Protein AF-A6K4F8-F1 (afdb_monomer_lite)

pLDDT: mean 91.88, std 10.64, range [38.88, 98.56]

Structure (mmCIF, N/CA/C/O backbone):
data_AF-A6K4F8-F1
#
_entry.id   AF-A6K4F8-F1
#
loop_
_atom_site.group_PDB
_atom_site.id
_atom_site.type_symbol
_atom_site.label_atom_id
_atom_site.label_alt_id
_atom_site.label_comp_id
_atom_site.label_asym_id
_atom_site.label_entity_id
_atom_site.label_seq_id
_atom_site.pdbx_PDB_ins_code
_atom_site.Cartn_x
_atom_site.Cartn_y
_atom_site.Cartn_z
_atom_site.occupancy
_atom_site.B_iso_or_equiv
_atom_site.auth_seq_id
_atom_site.auth_comp_id
_atom_site.auth_asym_id
_atom_site.auth_atom_id
_atom_site.pdbx_PDB_model_num
ATOM 1 N N . MET A 1 1 ? 25.444 -24.300 -3.207 1.00 47.41 1 MET A N 1
ATOM 2 C CA . MET A 1 1 ? 24.548 -23.193 -2.817 1.00 47.41 1 MET A CA 1
ATOM 3 C C . MET A 1 1 ? 23.176 -23.814 -2.631 1.00 47.41 1 MET A C 1
ATOM 5 O O . MET A 1 1 ? 22.747 -24.453 -3.584 1.00 47.41 1 MET A O 1
ATOM 9 N N . PRO A 1 2 ? 22.539 -23.754 -1.451 1.00 52.16 2 PRO A N 1
ATOM 10 C CA . PRO A 1 2 ? 21.135 -24.146 -1.362 1.00 52.16 2 PRO A CA 1
ATOM 11 C C . PRO A 1 2 ? 20.326 -23.243 -2.304 1.00 52.16 2 PRO A C 1
ATOM 13 O O . PRO A 1 2 ? 20.585 -22.038 -2.358 1.00 52.16 2 PRO A O 1
ATOM 16 N N . SER A 1 3 ? 19.427 -23.829 -3.097 1.00 57.91 3 SER A N 1
ATOM 17 C CA . SER A 1 3 ? 18.429 -23.082 -3.860 1.00 57.91 3 SER A CA 1
ATOM 18 C C . SER A 1 3 ? 17.669 -22.209 -2.866 1.00 57.91 3 SER A C 1
ATOM 20 O O . SER A 1 3 ? 17.127 -22.703 -1.879 1.00 57.91 3 SER A O 1
ATOM 22 N N . ALA A 1 4 ? 17.689 -20.893 -3.060 1.00 63.44 4 ALA A N 1
ATOM 23 C CA . ALA A 1 4 ? 16.809 -20.015 -2.308 1.00 63.44 4 ALA A CA 1
ATOM 24 C C . ALA A 1 4 ? 15.395 -20.209 -2.871 1.00 63.44 4 ALA A C 1
ATOM 26 O O . ALA A 1 4 ? 14.977 -19.487 -3.769 1.00 63.44 4 ALA A O 1
ATOM 27 N N . GLU A 1 5 ? 14.702 -21.248 -2.411 1.00 72.12 5 GLU A N 1
ATOM 28 C CA . GLU A 1 5 ? 13.301 -21.487 -2.758 1.00 72.12 5 GLU A CA 1
ATOM 29 C C . GLU A 1 5 ? 12.441 -20.387 -2.128 1.00 72.12 5 GLU A C 1
ATOM 31 O O . GLU A 1 5 ? 12.591 -20.055 -0.943 1.00 72.12 5 GLU A O 1
ATOM 36 N N . GLY A 1 6 ? 11.580 -19.775 -2.943 1.00 85.69 6 GLY A N 1
ATOM 37 C CA . GLY A 1 6 ? 10.678 -18.711 -2.509 1.00 85.69 6 GLY A CA 1
ATOM 38 C C . GLY A 1 6 ? 9.569 -19.247 -1.602 1.00 85.69 6 GLY A C 1
ATOM 39 O O . GLY A 1 6 ? 9.198 -20.410 -1.684 1.00 85.69 6 GLY A O 1
ATOM 40 N N . GLU A 1 7 ? 8.999 -18.401 -0.742 1.00 94.75 7 GLU A N 1
ATOM 41 C CA . GLU A 1 7 ? 7.993 -18.840 0.244 1.00 94.75 7 GLU A CA 1
ATOM 42 C C . GLU A 1 7 ? 6.735 -19.473 -0.384 1.00 94.75 7 GLU A C 1
ATOM 44 O O . GLU A 1 7 ? 6.163 -20.390 0.201 1.00 94.75 7 GLU A O 1
ATOM 49 N N . PHE A 1 8 ? 6.329 -19.035 -1.583 1.00 95.00 8 PHE A N 1
ATOM 50 C CA . PHE A 1 8 ? 5.209 -19.639 -2.318 1.00 95.00 8 PHE A CA 1
ATOM 51 C C . PHE A 1 8 ? 5.538 -21.010 -2.926 1.00 95.00 8 PHE A C 1
ATOM 53 O O . PHE A 1 8 ? 4.638 -21.825 -3.065 1.00 95.00 8 PHE A O 1
ATOM 60 N N . ASP A 1 9 ? 6.804 -21.270 -3.258 1.00 95.00 9 ASP A N 1
ATOM 61 C CA . ASP A 1 9 ? 7.260 -22.532 -3.868 1.00 95.00 9 ASP A CA 1
ATOM 62 C C . ASP A 1 9 ? 7.276 -23.688 -2.852 1.00 95.00 9 ASP A C 1
ATOM 64 O O . ASP A 1 9 ? 7.204 -24.856 -3.211 1.00 95.00 9 ASP A O 1
ATOM 68 N N . LYS A 1 10 ? 7.327 -23.348 -1.558 1.00 94.50 10 LYS A N 1
ATOM 69 C CA . LYS A 1 10 ? 7.349 -24.298 -0.435 1.00 94.50 10 LYS A CA 1
ATOM 70 C C . LYS A 1 10 ? 5.963 -24.751 0.02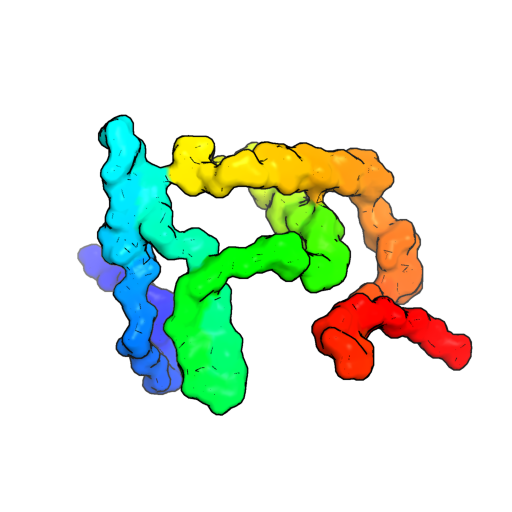5 1.00 94.50 10 LYS A C 1
ATOM 72 O O . LYS A 1 10 ? 5.875 -25.481 1.010 1.00 94.50 10 LYS A O 1
ATOM 77 N N . GLN A 1 11 ? 4.894 -24.230 -0.571 1.00 95.56 11 GLN A N 1
ATOM 78 C CA . GLN A 1 11 ? 3.541 -24.546 -0.124 1.00 95.56 11 GLN A CA 1
ATOM 79 C C . GLN A 1 11 ? 3.135 -25.937 -0.619 1.00 95.56 11 GLN A C 1
ATOM 81 O O . GLN A 1 11 ? 3.454 -26.312 -1.742 1.00 95.56 11 GLN A O 1
ATOM 86 N N . ASP A 1 12 ? 2.415 -26.685 0.219 1.00 97.06 12 ASP A N 1
ATOM 87 C CA . ASP A 1 12 ? 1.877 -28.001 -0.158 1.00 97.06 12 ASP A CA 1
ATOM 88 C C . ASP A 1 12 ? 0.713 -27.883 -1.164 1.00 97.06 12 ASP A C 1
ATOM 90 O O . ASP A 1 12 ? 0.406 -28.835 -1.879 1.00 97.06 12 ASP A O 1
ATOM 94 N N . ASP A 1 13 ? 0.051 -26.721 -1.203 1.00 97.94 13 ASP A N 1
ATOM 95 C CA . ASP A 1 13 ? -1.023 -26.408 -2.145 1.00 97.94 13 ASP A CA 1
ATOM 96 C C . ASP A 1 13 ? -0.475 -25.995 -3.522 1.00 97.94 13 ASP A C 1
ATOM 98 O O . ASP A 1 13 ? 0.513 -25.265 -3.626 1.00 97.94 13 ASP A O 1
ATOM 102 N N . ASP A 1 14 ? -1.189 -26.361 -4.592 1.00 96.81 14 ASP A N 1
ATOM 103 C CA . ASP A 1 14 ? -0.874 -25.912 -5.952 1.00 96.81 14 ASP A CA 1
ATOM 104 C C . ASP A 1 14 ? -1.176 -24.410 -6.122 1.00 96.81 14 ASP A C 1
ATOM 106 O O . ASP A 1 14 ? -2.326 -23.986 -6.282 1.00 96.81 14 ASP A O 1
ATOM 110 N N . ILE A 1 15 ? -0.127 -23.582 -6.127 1.00 97.12 15 ILE A N 1
ATOM 111 C CA . ILE A 1 15 ? -0.231 -22.132 -6.334 1.00 97.12 15 ILE A CA 1
ATOM 112 C C . ILE A 1 15 ? 0.214 -21.773 -7.752 1.00 97.12 15 ILE A C 1
ATOM 114 O O . ILE A 1 15 ? 1.394 -21.799 -8.098 1.00 97.12 15 ILE A O 1
ATOM 118 N N . HIS A 1 16 ? -0.742 -21.372 -8.588 1.00 97.19 16 HIS A N 1
ATOM 119 C CA . HIS A 1 16 ? -0.464 -20.976 -9.966 1.00 97.19 16 HIS A CA 1
ATOM 120 C C . HIS A 1 16 ? -0.055 -19.501 -10.064 1.00 97.19 16 HIS A C 1
ATOM 122 O O . HIS A 1 16 ? -0.836 -18.596 -9.758 1.00 97.19 16 HIS A O 1
ATOM 128 N N . LEU A 1 17 ? 1.150 -19.241 -10.570 1.00 96.69 17 LEU A N 1
ATOM 129 C CA . LEU A 1 17 ? 1.591 -17.889 -10.906 1.00 96.69 17 LEU A CA 1
ATOM 130 C C . LEU A 1 17 ? 0.879 -17.390 -12.175 1.00 96.69 17 LEU A C 1
ATOM 132 O O . LEU A 1 17 ? 1.195 -17.819 -13.282 1.00 96.69 17 LEU A O 1
ATOM 136 N N . VAL A 1 18 ? -0.067 -16.460 -12.015 1.00 97.75 18 VAL A N 1
ATOM 137 C CA . VAL A 1 18 ? -0.852 -15.883 -13.130 1.00 97.75 18 VAL A CA 1
ATOM 138 C C . VAL A 1 18 ? -0.311 -14.527 -13.597 1.00 97.75 18 VAL A C 1
ATOM 140 O O . VAL A 1 18 ? -0.449 -14.160 -14.761 1.00 97.75 18 VAL A O 1
ATOM 143 N N . THR A 1 19 ? 0.302 -13.742 -12.710 1.00 97.38 19 THR A N 1
ATOM 144 C CA . THR A 1 19 ? 0.815 -12.405 -13.042 1.00 97.38 19 THR A CA 1
ATOM 145 C C . THR A 1 19 ? 2.122 -12.145 -12.307 1.00 97.38 19 THR A C 1
ATOM 147 O O . THR A 1 19 ? 2.162 -12.196 -11.081 1.00 97.38 19 THR A O 1
ATOM 150 N N . LEU A 1 20 ? 3.175 -11.825 -13.064 1.00 97.75 20 LEU A N 1
ATOM 151 C CA . LEU A 1 20 ? 4.484 -11.426 -12.553 1.00 97.75 20 LEU A CA 1
ATOM 152 C C . LEU A 1 20 ? 4.919 -10.130 -13.251 1.00 97.75 20 LEU A C 1
ATOM 154 O O . LEU A 1 20 ? 5.274 -10.136 -14.425 1.00 97.75 20 LEU A O 1
ATOM 158 N N . CYS A 1 21 ? 4.851 -9.011 -12.533 1.00 97.88 21 CYS A N 1
ATOM 159 C CA . CYS A 1 21 ? 5.309 -7.697 -12.992 1.00 97.88 21 CYS A CA 1
ATOM 160 C C . CYS A 1 21 ? 5.906 -6.959 -11.789 1.00 97.88 21 CYS A C 1
ATOM 162 O O . CYS A 1 21 ? 5.282 -6.095 -11.177 1.00 97.88 21 CYS A O 1
ATOM 164 N N . VAL A 1 22 ? 7.092 -7.406 -11.389 1.00 97.44 22 VAL A N 1
ATOM 165 C CA . VAL A 1 22 ? 7.860 -6.905 -10.242 1.00 97.44 22 VAL A CA 1
ATOM 166 C C . VAL A 1 22 ? 9.291 -6.612 -10.692 1.00 97.44 22 VAL A C 1
ATOM 168 O O . VAL A 1 22 ? 9.669 -7.015 -11.791 1.00 97.44 22 VAL A O 1
ATOM 171 N N . THR A 1 23 ? 10.056 -5.898 -9.859 1.00 96.94 23 THR A N 1
ATOM 172 C CA . THR A 1 23 ? 11.484 -5.597 -10.095 1.00 96.94 23 THR A CA 1
ATOM 173 C C . THR A 1 23 ? 11.746 -5.082 -11.516 1.00 96.94 23 THR A C 1
ATOM 175 O O . THR A 1 23 ? 11.112 -4.105 -11.911 1.00 96.94 23 THR A O 1
ATOM 178 N N . GLU A 1 24 ? 12.627 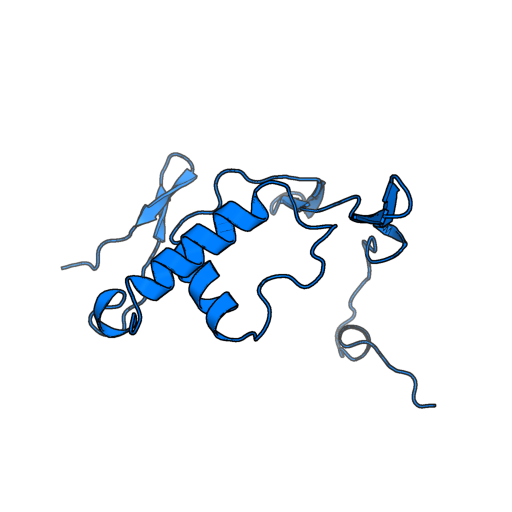-5.715 -12.290 1.00 97.69 24 GLU A N 1
ATOM 179 C CA . GLU A 1 24 ? 13.006 -5.311 -13.644 1.00 97.69 24 GLU A CA 1
ATOM 180 C C . GLU A 1 24 ? 11.828 -5.287 -14.627 1.00 97.69 24 GLU A C 1
ATOM 182 O O . GLU A 1 24 ? 11.803 -4.474 -15.546 1.00 97.69 24 GLU A O 1
ATOM 187 N N . LEU A 1 25 ? 10.805 -6.124 -14.416 1.00 98.25 25 LEU A N 1
ATOM 188 C CA . LEU A 1 25 ? 9.598 -6.130 -15.251 1.00 98.25 25 LEU A CA 1
ATOM 189 C C . LEU A 1 25 ? 8.677 -4.937 -14.957 1.00 98.25 25 LEU A C 1
ATOM 191 O O . LEU A 1 25 ? 7.753 -4.671 -15.726 1.00 98.25 25 LEU A O 1
ATOM 195 N N . ASN A 1 26 ? 8.892 -4.250 -13.834 1.00 98.50 26 ASN A N 1
ATOM 196 C CA . ASN A 1 26 ? 8.161 -3.055 -13.425 1.00 98.50 26 ASN A CA 1
ATOM 197 C C . ASN A 1 26 ? 9.070 -1.817 -13.376 1.00 98.50 26 ASN A C 1
ATOM 199 O O . ASN A 1 26 ? 8.711 -0.847 -12.718 1.00 98.50 26 ASN A O 1
ATOM 203 N N . ASP A 1 27 ? 10.224 -1.835 -14.038 1.00 98.38 27 ASP A N 1
ATOM 204 C CA . ASP A 1 27 ? 11.195 -0.743 -14.004 1.00 98.38 27 ASP A CA 1
ATOM 205 C C . ASP A 1 27 ? 11.108 0.153 -15.247 1.00 98.38 27 ASP A C 1
ATOM 207 O O . ASP A 1 27 ? 10.918 -0.317 -16.369 1.00 98.38 27 ASP A O 1
ATOM 211 N N . ARG A 1 28 ? 11.254 1.462 -15.044 1.00 98.06 28 ARG A N 1
ATOM 212 C CA . ARG A 1 28 ? 11.547 2.430 -16.103 1.00 98.06 28 ARG A CA 1
ATOM 213 C C . ARG A 1 28 ? 12.703 3.318 -15.676 1.00 98.06 28 ARG A C 1
ATOM 215 O O . ARG A 1 28 ? 12.793 3.703 -14.512 1.00 98.06 28 ARG A O 1
ATOM 222 N N . GLU A 1 29 ? 13.495 3.736 -16.649 1.00 97.88 29 GLU A N 1
ATOM 223 C CA . GLU A 1 29 ? 14.589 4.673 -16.440 1.00 97.88 29 GLU A CA 1
ATOM 224 C C . GLU A 1 29 ? 14.220 6.065 -16.971 1.00 97.88 29 GLU A C 1
ATOM 226 O O . GLU A 1 29 ? 13.707 6.212 -18.083 1.00 97.88 29 GLU A O 1
ATOM 231 N N . GLU A 1 30 ? 14.484 7.096 -16.174 1.00 96.88 30 GLU A N 1
ATOM 232 C CA . GLU A 1 30 ? 14.354 8.500 -16.554 1.00 96.88 30 GLU A CA 1
ATOM 233 C C . GLU A 1 30 ? 15.535 9.289 -15.976 1.00 96.88 30 GLU A C 1
ATOM 235 O O . GLU A 1 30 ? 15.716 9.356 -14.761 1.00 96.88 30 GLU A O 1
ATOM 240 N N . ASN A 1 31 ? 16.344 9.903 -16.846 1.00 96.12 31 ASN A N 1
ATOM 241 C CA . ASN A 1 31 ? 17.557 10.638 -16.462 1.00 96.12 31 ASN A CA 1
ATOM 242 C C . ASN A 1 31 ? 18.486 9.816 -15.543 1.00 96.12 31 ASN A C 1
ATOM 244 O O . ASN A 1 31 ? 18.849 10.294 -14.469 1.00 96.12 31 ASN A O 1
ATOM 248 N N . GLU A 1 32 ? 18.803 8.574 -15.932 1.00 95.56 32 GLU A N 1
ATOM 249 C CA . GLU A 1 32 ? 19.641 7.625 -15.168 1.00 95.56 32 GLU A CA 1
ATOM 250 C C . GLU A 1 32 ? 19.064 7.217 -13.795 1.00 95.56 32 GLU A C 1
ATOM 252 O O . GLU A 1 32 ? 19.738 6.571 -12.992 1.00 95.56 32 GLU A O 1
ATOM 257 N N . ASN A 1 33 ? 17.810 7.580 -13.501 1.00 97.12 33 ASN A N 1
ATOM 258 C CA . ASN A 1 33 ? 17.107 7.181 -12.286 1.00 97.12 33 ASN A CA 1
ATOM 259 C C . ASN A 1 33 ? 16.034 6.140 -12.606 1.00 97.12 33 ASN A C 1
ATOM 261 O O . ASN A 1 33 ? 15.296 6.269 -13.581 1.00 97.12 33 ASN A O 1
ATOM 265 N N . HIS A 1 34 ? 15.924 5.136 -11.741 1.00 97.88 34 HIS A N 1
ATOM 266 C CA . HIS A 1 34 ? 14.998 4.017 -11.886 1.00 97.88 34 HIS A CA 1
ATOM 267 C C . HIS A 1 34 ? 13.720 4.235 -11.073 1.00 97.88 34 HIS A C 1
ATOM 269 O O . HIS A 1 34 ? 13.767 4.620 -9.900 1.00 97.88 34 HIS A O 1
ATOM 275 N N . PHE A 1 35 ? 12.573 3.968 -11.694 1.00 98.06 35 PHE A N 1
ATOM 276 C CA . PHE A 1 35 ? 11.251 4.163 -11.111 1.00 98.06 35 PHE A CA 1
ATOM 277 C C . PHE A 1 35 ? 10.332 2.977 -11.413 1.00 98.06 35 PHE A C 1
ATOM 279 O O . PHE A 1 35 ? 10.370 2.430 -12.514 1.00 98.06 35 PHE A O 1
ATOM 286 N N . PRO A 1 36 ? 9.402 2.645 -10.505 1.00 98.06 36 PRO A N 1
ATOM 287 C CA . PRO A 1 36 ? 8.301 1.751 -10.826 1.00 98.06 36 PRO A CA 1
ATOM 288 C C . PRO A 1 36 ? 7.434 2.266 -11.991 1.00 98.06 36 PRO A C 1
ATOM 290 O O . PRO A 1 36 ? 7.028 3.429 -12.023 1.00 98.06 36 PRO A O 1
ATOM 293 N N . ILE A 1 37 ? 7.062 1.386 -12.922 1.00 98.06 37 ILE A N 1
ATOM 294 C CA . ILE A 1 37 ? 6.033 1.659 -13.938 1.00 98.06 37 ILE A CA 1
ATOM 295 C C . ILE A 1 37 ? 4.643 1.653 -13.283 1.00 98.06 37 ILE A C 1
ATOM 297 O O . ILE A 1 37 ? 3.804 2.513 -13.564 1.00 98.06 37 ILE A O 1
ATOM 301 N N . ILE A 1 38 ? 4.381 0.671 -12.418 1.00 98.19 38 ILE A N 1
ATOM 302 C CA . ILE A 1 38 ? 3.113 0.447 -11.720 1.00 98.19 38 ILE A CA 1
ATOM 303 C C . ILE A 1 38 ? 3.329 0.661 -10.220 1.00 98.19 38 ILE A C 1
ATOM 305 O O . ILE A 1 38 ? 4.040 -0.106 -9.575 1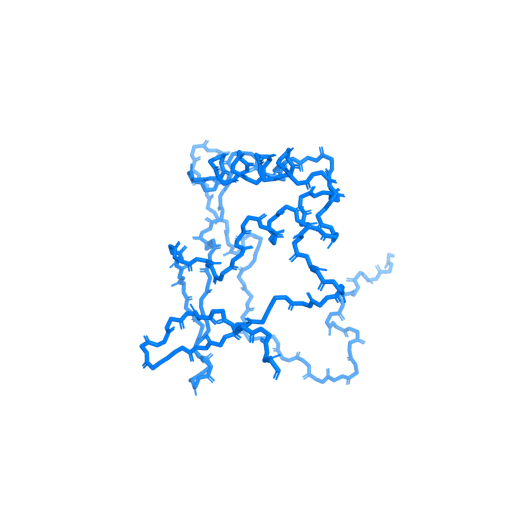.00 98.19 38 ILE A O 1
ATOM 309 N N . TYR A 1 39 ? 2.663 1.677 -9.665 1.00 97.56 39 TYR A N 1
ATOM 310 C CA . TYR A 1 39 ? 2.669 1.996 -8.228 1.00 97.56 39 TYR A CA 1
ATOM 311 C C . TYR A 1 39 ? 1.461 1.435 -7.466 1.00 97.56 39 TYR A C 1
ATOM 313 O O . TYR A 1 39 ? 1.477 1.362 -6.239 1.00 97.56 39 TYR A O 1
ATOM 321 N N . GLY A 1 40 ? 0.385 1.083 -8.171 1.00 97.56 40 GLY A N 1
ATOM 322 C CA . GLY A 1 40 ? -0.863 0.646 -7.560 1.00 97.56 40 GLY A CA 1
ATOM 323 C C . GLY A 1 40 ? -1.726 -0.158 -8.523 1.00 97.56 40 GLY A C 1
ATOM 324 O O . GLY A 1 40 ? -1.743 0.086 -9.733 1.00 97.56 40 GLY A O 1
ATOM 325 N N . ILE A 1 41 ? -2.445 -1.126 -7.963 1.00 98.50 41 ILE A N 1
ATOM 326 C CA . ILE A 1 41 ? -3.375 -2.000 -8.677 1.00 98.50 41 ILE A CA 1
ATOM 327 C C . ILE A 1 41 ? -4.706 -2.072 -7.927 1.00 98.50 41 ILE A C 1
ATOM 329 O O . ILE A 1 41 ? -4.759 -1.882 -6.711 1.00 98.50 41 ILE A O 1
ATOM 333 N N . ALA A 1 42 ? -5.775 -2.362 -8.657 1.00 98.50 42 ALA A N 1
ATOM 334 C CA . ALA A 1 42 ? -7.068 -2.752 -8.117 1.00 98.50 42 ALA A CA 1
ATOM 335 C C . ALA A 1 42 ? -7.412 -4.164 -8.595 1.00 98.50 42 ALA A C 1
ATOM 337 O O . ALA A 1 42 ? -6.996 -4.575 -9.679 1.00 98.50 42 ALA A O 1
ATOM 338 N N . VAL A 1 43 ? -8.205 -4.874 -7.792 1.00 98.50 43 VAL A N 1
ATOM 339 C CA . VAL A 1 43 ? -8.775 -6.172 -8.160 1.00 98.50 43 VAL A CA 1
ATOM 340 C C . VAL A 1 43 ? -10.287 -6.089 -8.042 1.00 98.50 43 VAL A C 1
ATOM 342 O O . VAL A 1 43 ? -10.821 -5.770 -6.975 1.00 98.50 43 VAL A O 1
ATOM 345 N N . ASN A 1 44 ? -10.994 -6.382 -9.128 1.00 98.31 44 ASN A N 1
ATOM 346 C CA . ASN A 1 44 ? -12.441 -6.508 -9.084 1.00 98.31 44 ASN A CA 1
ATOM 347 C C . ASN A 1 44 ? -12.816 -7.882 -8.519 1.00 98.31 44 ASN A C 1
ATOM 349 O O . ASN A 1 44 ? -12.674 -8.899 -9.186 1.00 98.31 44 ASN A O 1
ATOM 353 N N . ILE A 1 45 ? -13.359 -7.912 -7.303 1.00 98.00 45 ILE A N 1
ATOM 354 C CA . ILE A 1 45 ? -13.702 -9.163 -6.606 1.00 98.00 45 ILE A CA 1
ATOM 355 C C . ILE A 1 45 ? -14.746 -10.010 -7.356 1.00 98.00 45 ILE A C 1
ATOM 357 O O . ILE A 1 45 ? -14.766 -11.225 -7.200 1.00 98.00 45 ILE A O 1
ATOM 361 N N . LYS A 1 46 ? -15.613 -9.402 -8.178 1.00 98.19 46 LYS A N 1
ATOM 362 C CA . LYS A 1 46 ? -16.651 -10.140 -8.918 1.00 98.19 46 LYS A CA 1
ATOM 363 C C . LYS A 1 46 ? -16.109 -10.806 -10.178 1.00 98.19 46 LYS A C 1
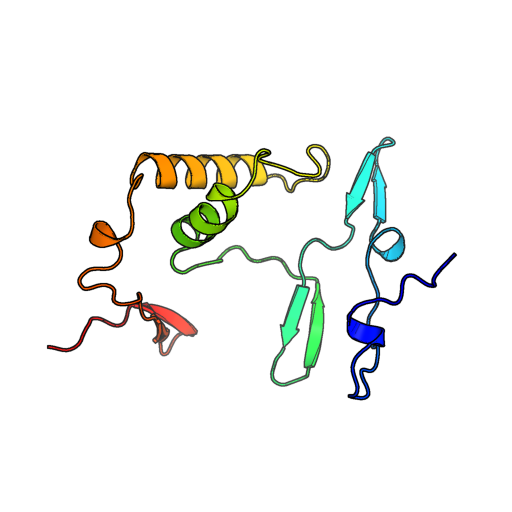ATOM 365 O O . LYS A 1 46 ? -16.587 -11.873 -10.541 1.00 98.19 46 LYS A O 1
ATOM 370 N N . THR A 1 47 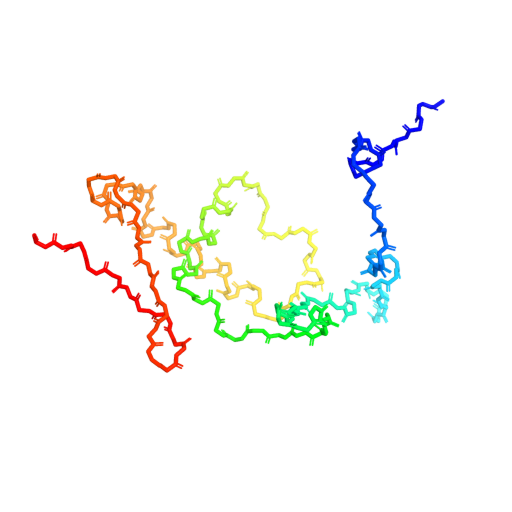? -15.173 -10.152 -10.863 1.00 98.31 47 THR A N 1
ATOM 371 C CA . THR A 1 47 ? -14.657 -10.601 -12.168 1.00 98.31 47 THR A CA 1
ATOM 372 C C . THR A 1 47 ? -13.244 -11.171 -12.097 1.00 98.31 47 THR A C 1
ATOM 374 O O . THR A 1 47 ? -12.769 -11.707 -13.090 1.00 98.31 47 THR A O 1
ATOM 377 N N . ALA A 1 48 ? -12.577 -11.043 -10.948 1.00 98.00 48 ALA A N 1
ATOM 378 C CA . ALA A 1 48 ? -11.161 -11.336 -10.731 1.00 98.00 48 ALA A CA 1
ATOM 379 C C . ALA A 1 48 ? -10.187 -10.516 -11.604 1.00 98.00 48 ALA A C 1
ATOM 381 O O . ALA A 1 48 ? -8.997 -10.815 -11.651 1.00 98.00 48 ALA A O 1
ATOM 382 N N . GLU A 1 49 ? -10.661 -9.462 -12.275 1.00 98.38 49 GLU A N 1
ATOM 383 C CA . GLU A 1 49 ? -9.817 -8.625 -13.128 1.00 98.38 49 GLU A CA 1
ATOM 384 C C . GLU A 1 49 ? -8.846 -7.776 -12.297 1.00 98.38 49 GLU A C 1
ATOM 386 O O . GLU A 1 49 ? -9.254 -7.117 -11.336 1.00 98.38 49 GLU A O 1
ATOM 391 N N . ILE A 1 50 ? -7.575 -7.765 -12.709 1.00 98.56 50 ILE A N 1
ATOM 392 C CA . ILE A 1 50 ? -6.500 -6.957 -12.127 1.00 98.56 50 ILE A CA 1
ATOM 393 C C . ILE A 1 50 ? -6.148 -5.837 -13.106 1.00 98.56 50 ILE A C 1
ATOM 395 O O . ILE A 1 50 ? -5.845 -6.097 -14.269 1.00 98.56 50 ILE A O 1
ATOM 399 N N . TYR A 1 51 ? -6.146 -4.591 -12.636 1.00 98.38 51 TYR A N 1
ATOM 400 C CA . TYR A 1 51 ? -5.830 -3.429 -13.468 1.00 98.38 51 TYR A CA 1
ATOM 401 C C . TYR A 1 51 ? -5.069 -2.354 -12.686 1.00 98.38 51 TYR A C 1
ATOM 403 O O . TYR A 1 51 ? -5.142 -2.273 -11.458 1.00 98.38 51 TYR A O 1
ATOM 411 N N . ARG A 1 52 ? -4.311 -1.515 -13.404 1.00 98.50 52 ARG A N 1
ATOM 412 C CA . ARG A 1 52 ? -3.560 -0.389 -12.820 1.00 98.50 52 ARG A CA 1
ATOM 413 C C . ARG A 1 52 ? -4.533 0.625 -12.216 1.00 98.50 52 ARG A C 1
ATOM 415 O O . ARG A 1 52 ? -5.504 0.998 -12.870 1.00 98.50 52 ARG A O 1
ATOM 422 N N . ALA A 1 53 ? -4.263 1.094 -10.999 1.00 98.00 53 ALA A N 1
ATOM 423 C CA . ALA A 1 53 ? -5.152 2.016 -10.297 1.00 98.00 53 ALA A CA 1
ATOM 424 C C . ALA A 1 53 ? -4.401 2.960 -9.349 1.00 98.00 53 ALA A C 1
ATOM 426 O O . ALA A 1 53 ? -3.336 2.637 -8.823 1.00 98.00 53 ALA A O 1
ATOM 427 N N . SER A 1 54 ? -5.001 4.121 -9.093 1.00 96.94 54 SER A N 1
ATOM 428 C CA . SER A 1 54 ? -4.591 5.060 -8.050 1.00 96.94 54 SER A CA 1
ATOM 429 C C . SER A 1 54 ? -5.793 5.405 -7.171 1.00 96.94 54 SER A C 1
ATOM 431 O O . SER A 1 54 ? -6.934 5.433 -7.632 1.00 96.94 54 SER A O 1
ATOM 433 N N . PHE A 1 55 ? -5.540 5.645 -5.884 1.00 96.38 55 PHE A N 1
ATOM 434 C CA . PHE A 1 55 ? -6.592 5.862 -4.891 1.00 96.38 55 PHE A CA 1
ATOM 435 C C . PHE A 1 55 ? -6.342 7.170 -4.149 1.00 96.38 55 PHE A C 1
ATOM 437 O O . PHE A 1 55 ? -5.307 7.325 -3.488 1.00 96.38 55 PHE A O 1
ATOM 444 N N . GLN A 1 56 ? -7.289 8.100 -4.283 1.00 95.25 56 GLN A N 1
ATOM 445 C CA . GLN A 1 56 ? -7.304 9.357 -3.533 1.00 95.25 56 GLN A CA 1
ATOM 446 C C . GLN A 1 56 ? -7.889 9.155 -2.132 1.00 95.25 56 GLN A C 1
ATOM 448 O O . GLN A 1 56 ? -7.305 9.621 -1.162 1.00 95.25 56 GLN A O 1
ATOM 453 N N . ASP A 1 57 ? -8.996 8.415 -2.021 1.00 96.19 57 ASP A N 1
ATOM 454 C CA . ASP A 1 57 ? -9.571 8.028 -0.732 1.00 96.19 57 ASP A CA 1
ATOM 455 C C . ASP A 1 57 ? -8.972 6.695 -0.264 1.00 96.19 57 ASP A C 1
ATOM 457 O O . ASP A 1 57 ? -9.158 5.651 -0.894 1.00 96.19 57 ASP A O 1
ATOM 461 N N . ARG A 1 58 ? -8.218 6.752 0.838 1.00 96.62 58 ARG A N 1
ATOM 462 C CA . ARG A 1 58 ? -7.536 5.610 1.473 1.00 96.62 58 ARG A CA 1
ATOM 463 C C . ARG A 1 58 ? -8.025 5.368 2.902 1.00 96.62 58 ARG A C 1
ATOM 465 O O . ARG A 1 58 ? -7.400 4.619 3.656 1.00 96.62 58 ARG A O 1
ATOM 472 N N . GLY A 1 59 ? -9.121 6.020 3.284 1.00 96.50 59 GLY A N 1
ATOM 473 C CA . GLY A 1 59 ? -9.704 5.903 4.608 1.00 96.50 59 GLY A CA 1
ATOM 474 C C . GLY A 1 59 ? -10.436 4.574 4.839 1.00 96.50 59 GLY A C 1
ATOM 475 O O . GLY A 1 59 ? -10.616 3.764 3.922 1.00 96.50 59 GLY A O 1
ATOM 476 N N . PRO A 1 60 ? -10.911 4.348 6.075 1.00 97.12 60 PRO A N 1
ATOM 477 C CA . PRO A 1 60 ? -10.811 5.227 7.246 1.00 97.12 60 PRO A CA 1
ATOM 478 C C . PRO A 1 60 ? -9.497 5.041 8.032 1.00 97.12 60 PRO A C 1
ATOM 480 O O . PRO A 1 60 ? -8.747 4.093 7.803 1.00 97.12 60 PRO A O 1
ATOM 483 N N . GLU A 1 61 ? -9.247 5.937 8.996 1.00 95.94 61 GLU A N 1
ATOM 484 C CA . GLU A 1 61 ? -8.120 5.866 9.950 1.00 95.94 61 GLU A CA 1
ATOM 485 C C . GLU A 1 61 ? -6.728 5.777 9.293 1.00 95.94 61 GLU A C 1
ATOM 487 O O . GLU A 1 61 ? -5.817 5.129 9.815 1.00 95.94 61 GLU A O 1
ATOM 492 N N . GLU A 1 62 ? -6.551 6.434 8.142 1.00 96.50 62 GLU A N 1
ATOM 493 C CA . GLU A 1 62 ? -5.325 6.364 7.334 1.00 96.50 62 GLU A CA 1
ATOM 494 C C . GLU A 1 62 ? -4.068 6.670 8.162 1.00 96.50 62 GLU A C 1
ATOM 496 O O . GLU A 1 62 ? -3.126 5.880 8.168 1.00 96.50 62 GLU A O 1
ATOM 501 N N . GLN A 1 63 ? -4.076 7.764 8.930 1.00 95.56 63 GLN A N 1
ATOM 502 C CA . GLN A 1 63 ? -2.904 8.184 9.703 1.00 95.56 63 GLN A CA 1
ATOM 503 C C . GLN A 1 63 ? -2.610 7.281 10.902 1.00 95.56 63 GLN A C 1
ATOM 505 O O . GLN A 1 63 ? -1.446 7.030 11.197 1.00 95.56 63 GLN A O 1
ATOM 510 N N . LEU A 1 64 ? -3.638 6.738 11.559 1.00 94.44 64 LEU A N 1
ATOM 511 C CA . LEU A 1 64 ? -3.464 5.760 12.635 1.00 94.44 64 LEU A CA 1
ATOM 512 C C . LEU A 1 64 ? -2.809 4.477 12.105 1.00 94.44 64 LEU A C 1
ATOM 514 O O . LEU A 1 64 ? -1.879 3.944 12.711 1.00 94.44 64 LEU A O 1
ATOM 518 N N . ARG A 1 65 ? -3.269 3.997 10.945 1.00 94.06 65 ARG A N 1
ATOM 519 C CA . ARG A 1 65 ? -2.711 2.809 10.289 1.00 94.06 65 ARG A CA 1
ATOM 520 C C . ARG A 1 65 ? -1.289 3.046 9.778 1.00 94.06 65 ARG A C 1
ATOM 522 O O . ARG A 1 65 ? -0.445 2.172 9.966 1.00 94.06 65 ARG A O 1
ATOM 529 N N . ALA A 1 66 ? -1.021 4.208 9.182 1.00 94.12 66 ALA A N 1
ATOM 530 C CA . ALA A 1 66 ? 0.315 4.595 8.734 1.00 94.12 66 ALA A CA 1
ATOM 531 C C . ALA A 1 66 ? 1.291 4.715 9.916 1.00 94.12 66 ALA A C 1
ATOM 533 O O . ALA A 1 66 ? 2.385 4.158 9.877 1.00 94.12 66 ALA A O 1
ATOM 534 N N . ALA A 1 67 ? 0.864 5.350 11.011 1.00 92.50 67 ALA A N 1
ATOM 535 C CA . ALA A 1 67 ? 1.659 5.516 12.227 1.00 92.50 67 ALA A CA 1
ATOM 536 C C . ALA A 1 67 ? 2.069 4.172 12.839 1.00 92.50 67 ALA A C 1
ATOM 538 O O . ALA A 1 67 ? 3.225 3.997 13.225 1.00 92.50 67 ALA A O 1
ATOM 539 N N . ARG A 1 68 ? 1.146 3.199 12.867 1.00 89.88 68 ARG A N 1
ATOM 540 C CA . ARG A 1 68 ? 1.431 1.831 13.324 1.00 89.88 68 ARG A CA 1
ATOM 541 C C . ARG A 1 68 ? 2.545 1.169 12.509 1.00 89.88 68 ARG A C 1
ATOM 543 O O . ARG A 1 68 ? 3.366 0.470 13.090 1.00 89.88 68 ARG A O 1
ATOM 550 N N . ALA A 1 69 ? 2.557 1.354 11.189 1.00 88.12 69 ALA A N 1
ATOM 551 C CA . ALA A 1 69 ? 3.594 0.790 10.327 1.00 88.12 69 ALA A CA 1
ATOM 552 C C . ALA A 1 69 ? 4.937 1.521 10.496 1.00 88.12 69 ALA A C 1
ATOM 554 O O . ALA A 1 69 ? 5.985 0.882 10.556 1.00 88.12 69 ALA A O 1
ATOM 555 N N . LEU A 1 70 ? 4.902 2.852 10.623 1.00 87.88 70 LEU A N 1
ATOM 556 C CA . LEU A 1 70 ? 6.102 3.683 10.714 1.00 87.88 70 LEU A CA 1
ATOM 557 C C . LEU A 1 70 ? 6.868 3.503 12.032 1.00 87.88 70 LEU A C 1
ATOM 559 O O . LEU A 1 70 ? 8.092 3.576 12.042 1.00 87.88 70 LEU A O 1
ATOM 563 N N . ALA A 1 71 ? 6.168 3.238 13.139 1.00 79.56 71 ALA A N 1
ATOM 564 C CA . ALA A 1 71 ? 6.775 3.110 14.465 1.00 79.56 71 ALA A CA 1
ATOM 565 C C . ALA A 1 71 ? 7.800 1.958 14.598 1.00 79.56 71 ALA A C 1
ATOM 567 O O . ALA A 1 71 ? 8.499 1.890 15.605 1.00 79.56 71 ALA A O 1
ATOM 568 N N . GLY A 1 72 ? 7.892 1.055 13.612 1.00 73.81 72 GLY A N 1
ATOM 569 C CA . GLY A 1 72 ? 8.780 -0.111 13.641 1.00 73.81 72 GLY A CA 1
ATOM 570 C C . GLY A 1 72 ? 10.101 0.014 12.867 1.00 73.81 72 GLY A C 1
ATOM 571 O O . GLY A 1 72 ? 10.889 -0.926 12.921 1.00 73.81 72 GLY A O 1
ATOM 572 N N . GLY A 1 73 ? 10.355 1.107 12.132 1.00 70.44 73 GLY A N 1
ATOM 573 C CA . GLY A 1 73 ? 11.494 1.208 11.201 1.00 70.44 73 GLY A CA 1
ATOM 574 C C . GLY A 1 73 ? 12.445 2.389 11.465 1.00 70.44 73 GLY A C 1
ATOM 575 O O . GLY A 1 73 ? 11.995 3.439 11.918 1.00 70.44 73 GLY A O 1
ATOM 576 N N . PRO A 1 74 ? 13.756 2.265 11.159 1.00 66.44 74 PRO A N 1
ATOM 577 C CA . PRO A 1 74 ? 14.736 3.340 11.366 1.00 66.44 74 PRO A CA 1
ATOM 578 C C . PRO A 1 74 ? 14.718 4.425 10.273 1.00 66.44 74 PRO A C 1
ATOM 580 O O . PRO A 1 74 ? 15.173 5.539 10.517 1.00 66.44 74 PRO A O 1
ATOM 583 N N . ASN A 1 75 ? 14.206 4.111 9.077 1.00 77.94 75 ASN A N 1
ATOM 584 C CA . ASN A 1 75 ? 14.190 5.000 7.913 1.00 77.94 75 ASN A CA 1
ATOM 585 C C . ASN A 1 75 ? 12.755 5.307 7.478 1.00 77.94 75 ASN A C 1
ATOM 587 O O . ASN A 1 75 ? 11.876 4.454 7.583 1.00 77.94 75 ASN A O 1
ATOM 591 N N . LEU A 1 76 ? 12.535 6.516 6.952 1.00 89.50 76 LEU A N 1
ATOM 592 C CA . LEU A 1 76 ? 11.207 6.969 6.524 1.00 89.50 76 LEU A CA 1
ATOM 593 C C . LEU A 1 76 ? 10.861 6.557 5.085 1.00 89.50 76 LEU A C 1
ATOM 595 O O . LEU A 1 76 ? 9.680 6.473 4.782 1.00 89.50 76 LEU A O 1
ATOM 599 N N . SER A 1 77 ? 11.864 6.290 4.237 1.00 92.56 77 SER A N 1
ATOM 600 C CA . SER A 1 77 ? 11.756 5.824 2.842 1.00 92.56 77 SER A CA 1
ATOM 601 C C . SER A 1 77 ? 12.807 4.744 2.579 1.00 92.56 77 SER A C 1
ATOM 603 O O .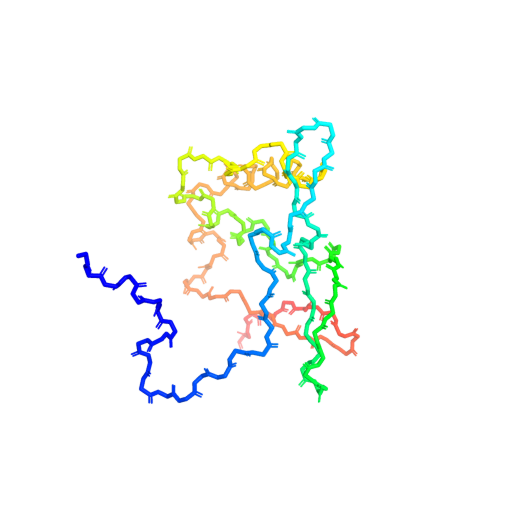 SER A 1 77 ? 13.898 4.796 3.153 1.00 92.56 77 SER A O 1
ATOM 605 N N . THR A 1 78 ? 12.505 3.799 1.689 1.00 92.06 78 THR A N 1
ATOM 606 C CA . THR A 1 78 ? 13.477 2.813 1.183 1.00 92.06 78 THR A CA 1
ATOM 607 C C . THR A 1 78 ? 14.066 3.195 -0.176 1.00 92.06 78 THR A C 1
ATOM 609 O O . THR A 1 78 ? 15.071 2.617 -0.579 1.00 92.06 78 THR A O 1
ATOM 612 N N . SER A 1 79 ? 13.468 4.159 -0.882 1.00 93.88 79 SER A N 1
ATOM 613 C CA . SER A 1 79 ? 13.862 4.569 -2.237 1.00 93.88 79 SER A CA 1
ATOM 614 C C . SER A 1 79 ? 13.587 6.064 -2.476 1.00 93.88 79 SER A C 1
ATOM 616 O O . SER A 1 79 ? 12.657 6.400 -3.206 1.00 93.88 79 SER A O 1
ATOM 618 N N . PRO A 1 80 ? 14.386 6.983 -1.897 1.00 93.12 80 PRO A N 1
ATOM 619 C CA . PRO A 1 80 ? 14.060 8.414 -1.827 1.00 93.12 80 PRO A CA 1
ATOM 620 C C . PRO A 1 80 ? 13.785 9.111 -3.165 1.00 93.12 80 PRO A C 1
ATOM 622 O O . PRO A 1 80 ? 13.014 10.065 -3.204 1.00 93.12 80 PRO A O 1
ATOM 625 N N . LEU A 1 81 ? 14.410 8.649 -4.252 1.00 94.69 81 LEU A N 1
ATOM 626 C CA . LEU A 1 81 ? 14.219 9.210 -5.592 1.00 94.69 81 LEU A CA 1
ATOM 627 C C . LEU A 1 81 ? 12.991 8.640 -6.309 1.00 94.69 81 LEU A C 1
ATOM 629 O O . LEU A 1 81 ? 12.491 9.285 -7.217 1.00 94.69 81 LEU A O 1
ATOM 633 N N . ALA A 1 82 ? 12.487 7.476 -5.892 1.00 95.94 82 ALA A N 1
ATOM 634 C CA . ALA A 1 82 ? 11.396 6.768 -6.563 1.00 95.94 82 ALA A CA 1
ATOM 635 C C . ALA A 1 82 ? 10.036 6.911 -5.857 1.00 95.94 82 ALA A C 1
ATOM 637 O O . ALA A 1 82 ? 9.041 6.339 -6.311 1.00 95.94 82 ALA A O 1
ATOM 638 N N . GLU A 1 83 ? 9.976 7.657 -4.751 1.00 95.75 83 GLU A N 1
ATOM 639 C CA . GLU A 1 83 ? 8.734 7.899 -4.018 1.00 95.75 83 GLU A CA 1
ATOM 640 C C . GLU A 1 83 ? 7.738 8.753 -4.829 1.00 95.75 83 GLU A C 1
ATOM 642 O O . GLU A 1 83 ? 8.137 9.645 -5.582 1.00 95.75 83 GLU A O 1
ATOM 647 N N . PRO A 1 84 ? 6.419 8.544 -4.666 1.00 94.19 84 PRO A N 1
ATOM 648 C CA . PRO A 1 84 ? 5.419 9.366 -5.338 1.00 94.19 84 PRO A CA 1
ATOM 649 C C . PRO A 1 84 ? 5.438 10.825 -4.831 1.00 94.19 84 PRO A C 1
ATOM 651 O O . PRO A 1 84 ? 5.782 11.069 -3.673 1.00 94.19 84 PRO A O 1
ATOM 654 N N . PRO A 1 85 ? 4.954 11.809 -5.620 1.00 93.06 85 PRO A N 1
ATOM 655 C CA . PRO A 1 85 ? 5.037 13.237 -5.275 1.00 93.06 85 PRO A CA 1
ATOM 656 C C . PRO A 1 85 ? 4.463 13.631 -3.901 1.00 93.06 85 PRO A C 1
ATOM 658 O O . PRO A 1 85 ? 4.935 14.574 -3.277 1.00 93.06 85 PRO A O 1
ATOM 661 N N . HIS A 1 86 ? 3.456 12.903 -3.407 1.00 93.31 86 HIS A N 1
ATOM 662 C CA . HIS A 1 86 ? 2.778 13.182 -2.131 1.00 93.31 86 HIS A CA 1
ATOM 663 C C . HIS A 1 86 ? 3.373 12.438 -0.925 1.00 93.31 86 HIS A C 1
ATOM 665 O O . HIS A 1 86 ? 2.827 12.503 0.177 1.00 93.31 86 HIS A O 1
ATOM 671 N N . PHE A 1 87 ? 4.473 11.707 -1.117 1.00 95.12 87 PHE A N 1
ATOM 672 C CA . PHE A 1 87 ? 5.091 10.880 -0.085 1.00 95.12 87 PHE A CA 1
ATOM 673 C C . PHE A 1 87 ? 5.472 11.679 1.167 1.00 95.12 87 PHE A C 1
ATOM 675 O O . PHE A 1 87 ? 5.107 11.315 2.286 1.00 95.12 87 PHE A O 1
ATOM 682 N N . VAL A 1 88 ? 6.162 12.807 0.980 1.00 94.75 88 VAL A N 1
ATOM 683 C CA . VAL A 1 88 ? 6.650 13.635 2.091 1.00 94.75 88 VAL A CA 1
ATOM 684 C C . VAL A 1 88 ? 5.491 14.203 2.909 1.00 94.75 88 VAL A C 1
ATOM 686 O O . VAL A 1 88 ? 5.552 14.200 4.139 1.00 94.75 88 VAL A O 1
ATOM 689 N N . ASP A 1 89 ? 4.422 14.655 2.253 1.00 95.50 89 ASP A N 1
ATOM 690 C CA . ASP A 1 89 ? 3.240 15.185 2.937 1.00 95.50 89 ASP A CA 1
ATOM 691 C C . ASP A 1 89 ? 2.536 14.102 3.759 1.00 95.50 89 ASP A C 1
ATOM 693 O O . ASP A 1 89 ? 2.153 14.347 4.908 1.00 95.50 89 ASP A O 1
ATOM 697 N N . HIS A 1 90 ? 2.440 12.883 3.217 1.00 95.00 90 HIS A N 1
ATOM 698 C CA . HIS A 1 90 ? 1.889 11.739 3.939 1.00 95.00 90 HIS A CA 1
ATOM 699 C C . HIS A 1 90 ? 2.721 11.414 5.189 1.00 95.00 90 HIS A C 1
ATOM 701 O O . HIS A 1 90 ? 2.176 11.404 6.292 1.00 95.00 90 HIS A O 1
ATOM 707 N N . ILE A 1 91 ? 4.045 11.261 5.053 1.00 95.25 91 ILE A N 1
ATOM 708 C CA . ILE A 1 91 ? 4.945 10.984 6.185 1.00 95.25 91 ILE A CA 1
ATOM 709 C C . ILE A 1 91 ? 4.882 12.093 7.241 1.00 95.25 91 ILE A C 1
ATOM 711 O O . ILE A 1 91 ? 4.816 11.804 8.436 1.00 95.25 91 ILE A O 1
ATOM 715 N N . ARG A 1 92 ? 4.849 13.369 6.837 1.00 95.56 92 ARG A N 1
ATOM 716 C CA . ARG A 1 92 ? 4.706 14.494 7.778 1.00 95.56 92 ARG A CA 1
ATOM 717 C C . ARG A 1 92 ? 3.399 14.415 8.563 1.00 95.56 92 ARG A C 1
ATOM 719 O O . ARG A 1 92 ? 3.418 14.601 9.779 1.00 95.56 92 ARG A O 1
ATOM 726 N N . SER A 1 93 ? 2.284 14.118 7.895 1.00 96.38 93 SER A N 1
ATOM 727 C CA . SER A 1 93 ? 0.982 13.931 8.548 1.00 96.38 93 SER A CA 1
ATOM 728 C C . SER A 1 93 ? 1.014 12.766 9.546 1.00 96.38 93 SER A C 1
ATOM 730 O O . SER A 1 93 ? 0.563 12.904 10.686 1.00 96.38 93 SER A O 1
ATOM 732 N N . THR A 1 94 ? 1.652 11.656 9.171 1.00 95.31 94 THR A N 1
ATOM 733 C CA . THR A 1 94 ? 1.823 10.484 10.039 1.00 95.31 94 THR A CA 1
ATOM 734 C C . THR A 1 94 ? 2.682 10.793 11.268 1.00 95.31 94 THR A C 1
ATOM 736 O O . THR A 1 94 ? 2.316 10.440 12.390 1.00 95.31 94 THR A O 1
ATOM 739 N N . LEU A 1 95 ? 3.795 11.512 11.101 1.00 94.25 95 LEU A N 1
ATOM 740 C CA . LEU A 1 95 ? 4.645 11.947 12.215 1.00 94.25 95 LEU A CA 1
ATOM 741 C C . LEU A 1 95 ? 3.910 12.919 13.151 1.00 94.25 95 LEU A C 1
ATOM 743 O O . LEU A 1 95 ? 4.054 12.829 14.371 1.00 94.25 95 LEU A O 1
ATOM 747 N N . MET A 1 96 ? 3.080 13.815 12.609 1.00 96.00 96 MET A N 1
ATOM 748 C CA . MET A 1 96 ? 2.218 14.683 13.420 1.00 96.00 96 MET A CA 1
ATOM 749 C C . MET A 1 96 ? 1.194 13.879 14.227 1.00 96.00 96 MET A C 1
ATOM 751 O O . MET A 1 96 ? 0.929 14.215 15.383 1.00 96.00 96 MET A O 1
ATOM 755 N N . PHE A 1 97 ? 0.653 12.798 13.659 1.00 95.56 97 PHE A N 1
ATOM 756 C CA . PHE A 1 97 ? -0.236 11.888 14.375 1.00 95.56 97 PHE A CA 1
ATOM 757 C C . PHE A 1 97 ? 0.482 11.189 15.538 1.00 95.56 97 PHE A C 1
ATOM 759 O O . PHE A 1 97 ? -0.018 11.224 16.661 1.00 95.56 97 PHE A O 1
ATOM 766 N N . LEU A 1 98 ? 1.676 10.632 15.304 1.00 92.62 98 LEU A N 1
ATOM 767 C CA . LEU A 1 98 ? 2.505 10.010 16.348 1.00 92.62 98 LEU A CA 1
ATOM 768 C C . LEU A 1 98 ? 2.859 10.996 17.464 1.00 92.62 98 LEU A C 1
ATOM 770 O O . LEU A 1 98 ? 2.734 10.676 18.643 1.00 92.62 98 LEU A O 1
ATOM 774 N N . LYS A 1 99 ? 3.232 12.229 17.101 1.00 93.75 99 LYS A N 1
ATOM 775 C CA . LYS A 1 99 ? 3.495 13.301 18.068 1.00 93.75 99 LYS A CA 1
ATOM 776 C C . LYS A 1 99 ? 2.262 13.622 18.917 1.00 93.75 99 LYS A C 1
ATOM 778 O O . LYS A 1 99 ? 2.395 13.901 20.105 1.00 93.75 99 LYS A O 1
ATOM 783 N N . LYS A 1 100 ? 1.071 13.621 18.312 1.00 95.31 100 LYS A N 1
ATOM 784 C CA . LYS A 1 100 ? -0.197 13.894 19.002 1.00 95.31 100 LYS A CA 1
ATOM 785 C C . LYS A 1 100 ? -0.632 12.735 19.905 1.00 95.31 100 LYS A C 1
ATOM 787 O O . LYS A 1 100 ? -1.223 12.984 20.952 1.00 95.31 100 LYS A O 1
ATOM 792 N N . PHE A 1 101 ? -0.341 11.497 19.513 1.00 93.62 101 PHE A N 1
ATOM 793 C CA . PHE A 1 101 ? -0.738 10.279 20.219 1.00 93.62 101 PHE A CA 1
ATOM 794 C C . PHE A 1 101 ? 0.473 9.374 20.509 1.00 93.62 101 PHE A C 1
ATOM 796 O O . PHE A 1 101 ? 0.565 8.284 19.945 1.00 93.62 101 PHE A O 1
ATOM 803 N N . PRO A 1 102 ? 1.390 9.782 21.408 1.00 90.88 102 PRO A N 1
ATOM 804 C CA . PRO A 1 102 ? 2.583 8.992 21.731 1.00 90.88 102 PRO A CA 1
ATOM 805 C C . PRO A 1 102 ? 2.252 7.654 22.414 1.00 90.88 102 PRO A C 1
ATOM 807 O O . PRO A 1 102 ? 3.032 6.710 22.345 1.00 90.88 102 PRO A O 1
ATOM 810 N N . SER A 1 103 ? 1.086 7.558 23.061 1.00 90.50 103 SER A N 1
ATOM 811 C CA . SER A 1 103 ? 0.563 6.332 23.677 1.00 90.50 103 SER A CA 1
ATOM 812 C C . SER A 1 103 ? -0.917 6.159 23.302 1.00 90.50 103 SER A C 1
ATOM 814 O O . SER A 1 103 ? -1.800 6.608 24.036 1.00 90.50 103 SER A O 1
ATOM 816 N N . PRO A 1 104 ? -1.209 5.580 22.122 1.00 87.75 104 PRO A N 1
ATOM 817 C CA . PRO A 1 104 ? -2.542 5.620 21.520 1.00 87.75 104 PRO A CA 1
ATOM 818 C C . PRO A 1 104 ? -3.562 4.676 22.168 1.00 87.75 104 PRO A C 1
ATOM 820 O O . PRO A 1 104 ? -4.758 4.916 22.034 1.00 87.75 104 PRO A O 1
ATOM 823 N N . GLU A 1 105 ? -3.120 3.624 22.860 1.00 85.44 105 GLU A N 1
ATOM 824 C CA . GLU A 1 105 ? -3.951 2.495 23.312 1.00 85.44 105 GLU A CA 1
ATOM 825 C C . GLU A 1 105 ? -5.200 2.935 24.087 1.00 85.44 105 GLU A C 1
ATOM 827 O O . GLU A 1 105 ? -6.322 2.705 23.645 1.00 85.44 105 GLU A O 1
ATOM 832 N N . ASN A 1 106 ? -5.021 3.657 25.194 1.00 81.62 106 ASN A N 1
ATOM 833 C CA . ASN A 1 106 ? -6.140 4.057 26.052 1.00 81.62 106 ASN A CA 1
ATOM 834 C C . ASN A 1 106 ? -6.953 5.237 25.493 1.00 81.62 106 ASN A C 1
ATOM 836 O O . ASN A 1 106 ? -8.086 5.456 25.916 1.00 81.62 106 ASN A O 1
ATOM 840 N N . ILE A 1 107 ? -6.381 6.009 24.561 1.00 87.75 107 ILE A N 1
ATOM 841 C CA . ILE A 1 107 ? -7.000 7.226 24.014 1.00 87.75 107 ILE A CA 1
ATOM 842 C C . ILE A 1 107 ? -7.865 6.892 22.798 1.00 87.75 107 ILE A C 1
ATOM 844 O O . ILE A 1 107 ? -8.989 7.373 22.675 1.00 87.75 107 ILE A O 1
ATOM 848 N N . LEU A 1 108 ? -7.330 6.082 21.884 1.00 89.88 108 LEU A N 1
ATOM 849 C CA . LEU A 1 108 ? -7.968 5.758 20.610 1.00 89.88 108 LEU A CA 1
ATOM 850 C C . LEU A 1 108 ? -8.801 4.477 20.680 1.00 89.88 108 LEU A C 1
ATOM 852 O O . LEU A 1 108 ? -9.730 4.329 19.887 1.00 89.88 108 LEU A O 1
ATOM 856 N N . PHE A 1 109 ? -8.522 3.596 21.646 1.00 91.00 109 PHE A N 1
ATOM 857 C CA . PHE A 1 109 ? -9.237 2.332 21.832 1.00 91.00 109 PHE A CA 1
ATOM 858 C C . PHE A 1 109 ? -9.769 2.181 23.269 1.00 91.00 109 PHE A C 1
ATOM 860 O O . PHE A 1 109 ? -9.294 1.333 24.030 1.00 91.00 109 PHE A O 1
ATOM 867 N N . PRO A 1 110 ? -10.783 2.973 23.676 1.00 86.38 110 PRO A N 1
ATOM 868 C CA . PRO A 1 110 ? -11.382 2.851 25.002 1.00 86.38 110 PRO A CA 1
ATOM 869 C C . PRO A 1 110 ? -11.866 1.423 25.287 1.00 86.38 110 PRO A C 1
ATOM 871 O O . PRO A 1 110 ? -12.563 0.808 24.476 1.00 86.38 110 PRO A O 1
ATOM 874 N N . GLY A 1 111 ? -11.492 0.886 26.451 1.00 87.44 111 GLY A N 1
ATOM 875 C CA . GLY A 1 111 ? -11.818 -0.492 26.831 1.00 87.44 111 GLY A CA 1
ATOM 876 C C . GLY A 1 111 ? -11.135 -1.554 25.965 1.00 87.44 111 GLY A C 1
ATOM 877 O O . GLY A 1 111 ? -11.644 -2.670 25.883 1.00 87.44 111 GLY A O 1
ATOM 878 N N . ASN A 1 112 ? -10.026 -1.202 25.301 1.00 89.81 112 ASN A N 1
ATOM 879 C CA . ASN A 1 112 ? -9.279 -2.066 24.387 1.00 89.81 112 ASN A CA 1
ATOM 880 C C . ASN A 1 112 ? -10.147 -2.632 23.244 1.00 89.81 112 ASN A C 1
ATOM 882 O O . ASN A 1 112 ? -9.969 -3.764 22.794 1.00 89.81 112 ASN A O 1
ATOM 886 N N . LYS A 1 113 ? -11.144 -1.854 22.799 1.00 90.19 113 LYS A N 1
ATOM 887 C CA . LYS A 1 113 ? -12.057 -2.237 21.716 1.00 90.19 113 LYS A CA 1
ATOM 888 C C . LYS A 1 113 ? -11.603 -1.633 20.394 1.00 90.19 113 LYS A C 1
ATOM 890 O O . LYS A 1 113 ? -11.287 -0.448 20.322 1.00 90.19 113 LYS A O 1
ATOM 895 N N . ALA A 1 114 ? -11.632 -2.442 19.338 1.00 92.25 114 ALA A N 1
ATOM 896 C CA . ALA A 1 114 ? -11.325 -1.998 17.985 1.00 92.25 114 ALA A CA 1
ATOM 897 C C . ALA A 1 114 ? -12.322 -0.940 17.480 1.00 92.25 114 ALA A C 1
ATOM 899 O O . ALA A 1 114 ? -13.502 -0.942 17.839 1.00 92.25 114 ALA A O 1
ATOM 900 N N . LEU A 1 115 ? -11.853 -0.069 16.584 1.00 93.31 115 LEU A N 1
ATOM 901 C CA . LEU A 1 115 ? -12.713 0.848 15.840 1.00 93.31 115 LEU A CA 1
ATOM 902 C C . LEU A 1 115 ? -13.388 0.084 14.696 1.00 93.31 115 LEU A C 1
ATOM 904 O O . LEU A 1 115 ? -12.714 -0.401 13.789 1.00 93.31 115 LEU A O 1
ATOM 908 N N . LEU A 1 116 ? -14.714 -0.036 14.748 1.00 94.75 116 LEU A N 1
ATOM 909 C CA . LEU A 1 116 ? -15.492 -0.797 13.771 1.00 94.75 116 LEU A CA 1
ATOM 910 C C . LEU A 1 116 ? -16.093 0.123 12.707 1.00 94.75 116 LEU A C 1
ATOM 912 O O . LEU A 1 116 ? -16.596 1.204 13.016 1.00 94.75 116 LEU A O 1
ATOM 916 N N . TYR A 1 117 ? -16.067 -0.334 11.457 1.00 96.50 117 TYR A N 1
ATOM 917 C CA . TYR A 1 117 ? -16.565 0.391 10.291 1.00 96.50 117 TYR A CA 1
ATOM 918 C C . TYR A 1 117 ? -17.385 -0.537 9.391 1.00 96.50 117 TYR A C 1
ATOM 920 O O . TYR A 1 117 ? -17.091 -1.727 9.290 1.00 96.50 117 TYR A O 1
ATOM 928 N N . ARG A 1 118 ? -18.388 0.010 8.701 1.00 97.19 118 ARG A N 1
ATOM 929 C CA . ARG A 1 118 ? -19.147 -0.690 7.649 1.00 97.19 118 ARG A CA 1
ATOM 930 C C . ARG A 1 118 ? -19.354 0.204 6.436 1.00 97.19 118 ARG A C 1
ATOM 932 O O . ARG A 1 118 ? -19.163 1.414 6.520 1.00 97.19 118 ARG A O 1
ATOM 939 N N . LYS A 1 119 ? -19.745 -0.387 5.309 1.00 97.75 119 LYS A N 1
ATOM 940 C CA . LYS A 1 119 ? -20.198 0.380 4.148 1.00 97.75 119 LYS A CA 1
ATOM 941 C C . LYS A 1 119 ? -21.636 0.841 4.355 1.00 97.75 119 LYS A C 1
ATOM 943 O O . LYS A 1 119 ? -22.488 0.041 4.736 1.00 97.75 119 LYS A O 1
ATOM 948 N N . ASN A 1 120 ? -21.890 2.119 4.108 1.00 97.06 120 ASN A N 1
ATOM 949 C CA . ASN A 1 120 ? -23.238 2.666 4.063 1.00 97.06 120 ASN A CA 1
ATOM 950 C C . ASN A 1 120 ? -23.900 2.371 2.701 1.00 97.06 120 ASN A C 1
ATOM 952 O O . ASN A 1 120 ? -23.294 1.768 1.812 1.00 97.06 120 ASN A O 1
ATOM 956 N N . LYS A 1 121 ? -25.149 2.813 2.529 1.00 97.81 121 LYS A N 1
ATOM 957 C CA . LYS A 1 121 ? -25.923 2.640 1.284 1.00 97.81 121 LYS A CA 1
ATOM 958 C C . LYS A 1 121 ? -25.266 3.259 0.039 1.00 97.81 121 LYS A C 1
ATOM 960 O O . LYS A 1 121 ? -25.531 2.799 -1.065 1.00 97.81 121 LYS A O 1
ATOM 965 N N . ASP A 1 122 ? -24.400 4.252 0.228 1.00 97.56 122 ASP A N 1
ATOM 966 C CA . ASP A 1 122 ? -23.692 4.967 -0.838 1.00 97.56 122 ASP A CA 1
ATOM 967 C C . ASP A 1 122 ? -22.292 4.369 -1.097 1.00 97.56 122 ASP A C 1
ATOM 969 O O . ASP A 1 122 ? -21.526 4.881 -1.909 1.00 97.56 122 ASP A O 1
ATOM 973 N N . GLY A 1 123 ? -21.926 3.281 -0.404 1.00 96.88 123 GLY A N 1
ATOM 974 C CA . GLY A 1 123 ? -20.626 2.621 -0.545 1.00 96.88 123 GLY A CA 1
ATOM 975 C C . GLY A 1 123 ? -19.468 3.325 0.174 1.00 96.88 123 GLY A C 1
ATOM 976 O O . GLY A 1 123 ? -18.309 2.920 0.021 1.00 96.88 123 GLY A O 1
ATOM 977 N N . LEU A 1 124 ? -19.749 4.334 1.000 1.00 97.75 124 LEU A N 1
ATOM 978 C CA . LEU A 1 124 ? -18.759 5.017 1.836 1.00 97.75 124 LEU A CA 1
ATOM 979 C C . LEU A 1 124 ? -18.584 4.296 3.175 1.00 97.75 124 LEU A C 1
ATOM 981 O O . LEU A 1 124 ? -19.481 3.595 3.641 1.00 97.75 124 LEU A O 1
ATOM 985 N N . TRP A 1 125 ? -17.410 4.436 3.788 1.00 97.56 125 TRP A N 1
ATOM 986 C CA . TRP A 1 125 ? -17.159 3.887 5.121 1.00 97.56 125 TRP A CA 1
ATOM 987 C C . TRP A 1 125 ? -17.826 4.747 6.200 1.00 97.56 125 TRP A C 1
ATOM 989 O O . TRP A 1 125 ? -17.607 5.953 6.253 1.00 97.56 125 TRP A O 1
ATOM 999 N N . GLU A 1 126 ? -18.587 4.120 7.095 1.00 96.62 126 GLU A N 1
ATOM 1000 C CA . GLU A 1 126 ? -19.177 4.750 8.278 1.00 96.62 126 GLU A CA 1
ATOM 1001 C C . GLU A 1 126 ? -18.740 4.032 9.558 1.00 96.62 126 GLU A C 1
ATOM 1003 O O . GLU A 1 126 ? -18.652 2.799 9.597 1.00 96.62 126 GLU A O 1
ATOM 1008 N N . LYS A 1 127 ? -18.439 4.807 10.607 1.00 94.94 127 LYS A N 1
ATOM 1009 C CA . LYS A 1 127 ? -18.048 4.272 11.915 1.00 94.94 127 LYS A CA 1
ATOM 1010 C C . LYS A 1 127 ? -19.269 3.684 12.614 1.00 94.94 127 LYS A C 1
ATOM 1012 O O . LYS A 1 127 ? -20.313 4.326 12.693 1.00 94.94 127 LYS A O 1
ATOM 1017 N N . ILE A 1 128 ? -19.121 2.483 13.159 1.00 93.56 128 ILE A N 1
ATOM 1018 C CA . ILE A 1 128 ? -20.144 1.844 13.983 1.00 93.56 128 ILE A CA 1
ATOM 1019 C C . ILE A 1 128 ? -19.936 2.326 15.418 1.00 93.56 128 ILE A C 1
ATOM 1021 O O . ILE A 1 128 ? -18.906 2.042 16.033 1.00 93.56 128 ILE A O 1
ATOM 1025 N N . SER A 1 129 ? -20.900 3.077 15.952 1.00 79.31 129 SER A N 1
ATOM 1026 C CA . SER A 1 129 ? -20.907 3.417 17.376 1.00 79.31 129 SER A CA 1
ATOM 1027 C C . SER A 1 129 ? -20.996 2.133 18.206 1.00 79.31 129 SER A C 1
ATOM 1029 O O . SER A 1 129 ? -21.753 1.234 17.829 1.00 79.31 129 SER A O 1
ATOM 1031 N N . PRO A 1 130 ? -20.270 2.023 19.334 1.00 66.56 130 PRO A N 1
ATOM 1032 C CA . PRO A 1 130 ? -20.534 0.954 20.285 1.00 66.56 130 PRO A CA 1
ATOM 1033 C C . PRO A 1 130 ? -22.018 1.032 20.661 1.00 66.56 130 PRO A C 1
ATOM 1035 O O . PRO A 1 130 ? -22.490 2.108 21.026 1.00 66.56 130 PRO A O 1
ATOM 1038 N N . GLY A 1 131 ? -22.764 -0.062 20.496 1.00 59.41 131 GLY A N 1
ATOM 1039 C CA . GLY A 1 131 ? -24.151 -0.111 20.956 1.00 59.41 131 GLY A CA 1
ATOM 1040 C C . GLY A 1 131 ? -24.215 0.192 22.455 1.00 59.41 131 GLY A C 1
ATOM 1041 O O . GLY A 1 131 ? -23.323 -0.237 23.193 1.00 59.41 131 GLY A O 1
ATOM 1042 N N . ASN A 1 132 ? -25.232 0.954 22.868 1.00 38.88 132 ASN A N 1
ATOM 1043 C CA . ASN A 1 132 ? -25.656 1.004 24.270 1.00 38.88 132 ASN A CA 1
ATOM 1044 C C . ASN A 1 132 ? -26.102 -0.383 24.738 1.00 38.88 132 ASN A C 1
ATOM 1046 O O . ASN A 1 132 ? -26.700 -1.106 23.908 1.00 38.88 132 ASN A O 1
#

InterPro domains:
  IPR026750 Protein N-terminal asparagine amidohydrolase [PF14736] (7-73)
  IPR026750 Protein N-terminal asparagine amidohydrolase [PF14736] (75-127)
  IPR026750 Protein N-terminal asparagine amidohydrolase [PTHR12498] (7-72)

Sequence (132 aa):
MPSAEGEFDKQDDDIHLVTLCVTELNDREENENHFPIIYGIAVNIKTAEIYRASFQDRGPEEQLRAARALAGGPNLSTSPLAEPPHFVDHIRSTLMFLKKFPSPENILFPGNKALLYRKNKDGLWEKISPGN

Organism: Rattus norvegicus (NCBI:txid10116)

Radius of gyration: 19.74 Å; chains: 1; bounding box: 50×43×43 Å

Secondary structure (DSSP, 8-state):
------TTTT-SS---------GGGGEEEETTEEEES-S-EEE-TTT--EEE---S---SSHHHHHHHHHTT-S-S-S-TTTS-TTHHHHHHHHHHHHHH-SS-HHHHSGGG----EEE-TTS-EEE-PPP-

Foldseek 3Di:
DPPPDDPVNPDPDDDDDPDDQDDPNQWDDDPNDIEGVAPDWDADPVPRDIDGDDDPDPDDPLLVVVLVVVVPDPDLDPRVVHDDPCSVVSSVSNVVVCVVCVPPQCPVQPVSHDFDWDQDPVRDIDTDDDDD